Protein 9HRS (pdb70)

Foldseek 3Di:
DAAQPPVVLLVVLCPQPQFPDKPDWDWDQDPPRAIATEIETEGPDPVSCVVRVVVNQVSCVVRVHHHYYYHYDD/DDAADFDPVVLLVQLCVQPFFPDWPDKDWDADPPRAIEMETETEGPDPVSCVVCVVVNCVSCVVRRHNHYHYHYDD

Sequence (150 aa):
PKQIDIRNLIKELRNVEGVEEVHELHVWQLAGSRIIATAHIKCEDPTSYMEVAKTIKDVFHNHGIHATTIQPEFTVPKQIDIIRNLIKELRNVEGVEEVHHELHVWQLAGSRIIATAHIKCEDPTSYMEVAKTIKDVFHNHGIHATTIQPEF

Nearest PDB structures (foldseek):
  8zsb-assembly1_B  TM=9.027E-01  e=4.298E-12  Homo sapiens
  8xma-assembly1_A  TM=8.895E-01  e=4.918E-12  Homo sapiens
  8xm6-assembly1_B  TM=9.032E-01  e=1.182E-11  Homo sapiens
  8xm6-assembly1_A  TM=8.973E-01  e=1.547E-11  Homo sapiens
  6vd9-assembly2_B  TM=8.847E-01  e=4.625E-06  Cupriavidus metallidurans CH34

Organism: Homo sapiens (NCBI:txid9606)

GO terms:
  GO:0005737 cytoplasm (C, IDA)
  GO:0005886 plasma membrane (C, IDA)
  GO:0016323 basolateral plasma membrane (C, IDA)
  GO:0030659 cytoplasmic vesicle membrane (C, IDA)
  GO:0042742 defense response to bacterium (P, IDA)
  GO:0006882 intracellular zinc ion homeostasis (P, IDA)
  GO:0062111 zinc ion import into organelle (P, IDA)
  GO:0140826 zinc:proton antiporter activity (F, IDA)
  GO:0000139 Golgi membrane (C, EXP)
  GO:0005789 endoplasmic reticulum membrane (C, EXP)
  GO:0015368 calcium:monoatomic cation antiporter activity (F, IMP)
  GO:0006825 copper ion transport (P, IMP)
  GO:0006829 zinc ion transport (P, IMP)
  GO:0140826 zinc:proton antiporter activity (F, IMP)
  GO:0005515 protein binding (F, IPI)
  GO:0005385 zinc ion transmembrane transporter activity (F, TAS)
  GO:0005886 plasma membrane (C, TAS)
  GO:0071577 zinc ion transmembrane transport (P, TAS)
  GO:0031965 nuclear membrane (C, IDA)
  GO:0005783 endoplasmic reticulum (C, IDA)

Solvent-accessible surface area: 8988 Å² total; per-residue (Å²): 194,136,140,52,40,99,190,63,2,49,132,74,0,145,112,13,152,14,14,104,70,16,90,94,51,82,65,52,123,45,100,70,109,148,51,18,0,6,0,45,1,78,0,115,56,36,106,26,0,78,137,10,11,146,62,0,100,48,6,0,56,73,19,16,0,121,43,14,6,3,21,5,89,60,182,124,131,86,174,46,59,129,158,41,5,50,89,62,3,107,109,14,149,16,16,101,64,9,107,36,44,109,58,30,81,58,98,79,43,124,3,11,0,3,0,45,3,69,1,118,52,39,108,25,2,90,125,16,10,140,56,1,87,80,16,0,102,113,31,16,1,119,33,24,10,0,30,1,62,54

Radius of gyration: 15.66 Å; Cα contacts (8 Å, |Δi|>4): 265; chains: 2; bounding box: 33×36×38 Å

Secondary structure (DSSP, 8-state):
--PPP--HHHHHHHHHTSTTEEEEEEEEEEE-STT-EEEEEEEEES-HHHHHHHHHHHHHHHHHTT--EEEEEEE-/-----HHHHHHHHHTSTTEEEEEEEEEEEETTTEEEEEEEEEES-HHHHHHHHHHHHHHHHHTT--EEEEEEE-

InterPro domains:
  IPR002524 Cation efflux [TIGR01297] (9-274)
  IPR027469 Cation efflux transmembrane domain superfamily [G3DSA:1.20.1510.10] (9-343)
  IPR027469 Cation efflux transmembrane domain superfamily [SSF161111] (7-273)
  IPR027470 Cation efflux protein, cytoplasmic domain [PF16916] (348-420)
  IPR036837 Cation efflux protein, cytoplasmic domain superfamily [SSF160240] (351-421)
  IPR058533 Cation efflux protein, transmembrane domain [PF01545] (12-272)

B-factor: mean 54.82, std 16.75, range [29.53, 127.27]

Structure (mmCIF, N/CA/C/O backbone):
data_9HRS
#
_entry.id   9HRS
#
_cell.length_a   69.595
_cell.length_b   71.394
_cell.length_c   67.510
_cell.angle_alpha   90.00
_cell.angle_beta   90.00
_cell.angle_gamma   90.00
#
_symmetry.space_group_name_H-M   'C 2 2 21'
#
loop_
_entity.id
_entity.type
_entity.pdbx_description
1 polymer 'Proton-coupled zinc antiporter SLC30A1'
2 non-polymer 'SULFATE ION'
3 water water
#
loop_
_atom_site.group_PDB
_atom_site.id
_atom_site.type_symbol
_atom_site.label_atom_id
_atom_site.label_alt_id
_atom_site.label_comp_id
_atom_site.label_asym_id
_atom_site.label_entity_id
_atom_site.label_seq_id
_atom_site.pdbx_PDB_ins_code
_atom_site.Cartn_x
_atom_site.Cartn_y
_atom_site.Cartn_z
_atom_site.occupancy
_atom_site.B_iso_or_equiv
_atom_site.auth_seq_id
_atom_site.auth_comp_id
_atom_site.auth_asym_id
_atom_site.auth_atom_id
_atom_site.pdbx_PDB_model_num
ATOM 1 N N . PRO A 1 3 ? -6.712 -5.566 -11.154 1.00 99.81 348 PRO B N 1
ATOM 2 C CA . PRO A 1 3 ? -6.769 -4.109 -10.769 1.00 99.54 348 PRO B CA 1
ATOM 3 C C . PRO A 1 3 ? -8.138 -3.523 -11.120 1.00 93.34 348 PRO B C 1
ATOM 4 O O . PRO A 1 3 ? -8.458 -3.306 -12.288 1.00 89.08 348 PRO B O 1
ATOM 8 N N . LYS A 1 4 ? -8.959 -3.303 -10.087 1.00 85.23 349 LYS B N 1
ATOM 9 C CA . LYS A 1 4 ? -10.384 -3.084 -10.277 1.00 84.22 349 LYS B CA 1
ATOM 10 C C . LYS A 1 4 ? -10.876 -2.100 -9.218 1.00 74.24 349 LYS B C 1
ATOM 11 O O . LYS A 1 4 ? -10.437 -2.146 -8.071 1.00 67.18 349 LYS B O 1
ATOM 17 N N . GLN A 1 5 ? -11.779 -1.199 -9.608 1.00 69.07 350 GLN B N 1
ATOM 18 C CA . GLN A 1 5 ? -12.488 -0.421 -8.608 1.00 64.83 350 GLN B CA 1
ATOM 19 C C . GLN A 1 5 ? -13.313 -1.353 -7.722 1.00 57.56 350 GLN B C 1
ATOM 20 O O . GLN A 1 5 ? -13.621 -2.478 -8.110 1.00 53.01 350 GLN B O 1
ATOM 26 N N . ILE A 1 6 ? -13.627 -0.883 -6.508 1.00 49.81 351 ILE B N 1
ATOM 27 C CA . ILE A 1 6 ? -14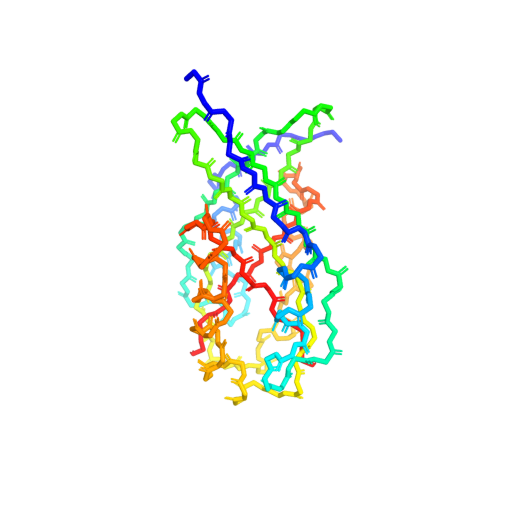.672 -1.481 -5.694 1.00 43.68 351 ILE B CA 1
ATOM 28 C C . ILE A 1 6 ? -15.914 -0.624 -5.877 1.00 45.61 351 ILE B C 1
ATOM 29 O O . ILE A 1 6 ? -15.914 0.559 -5.501 1.00 42.34 351 ILE B O 1
ATOM 34 N N . ASP A 1 7 ? -16.906 -1.213 -6.556 1.00 41.55 352 ASP B N 1
ATOM 35 C CA . ASP A 1 7 ? -18.185 -0.560 -6.757 1.00 46.05 352 ASP B CA 1
ATOM 36 C C . ASP A 1 7 ? -19.031 -0.945 -5.553 1.00 45.90 352 ASP B C 1
ATOM 37 O O . ASP A 1 7 ? -19.451 -2.089 -5.451 1.00 41.46 352 ASP B O 1
ATOM 42 N N . ILE A 1 8 ? -19.210 0.010 -4.636 1.00 48.42 353 ILE B N 1
ATOM 43 C CA . ILE A 1 8 ? -19.745 -0.261 -3.314 1.00 49.32 353 ILE B CA 1
ATOM 44 C C . ILE A 1 8 ? -21.189 -0.738 -3.442 1.00 53.66 353 ILE B C 1
ATOM 45 O O . ILE A 1 8 ? -21.569 -1.745 -2.849 1.00 52.25 353 ILE B O 1
ATOM 50 N N . ARG A 1 9 ? -21.972 0.012 -4.214 1.00 50.68 354 ARG B N 1
ATOM 51 C CA . ARG A 1 9 ? -23.386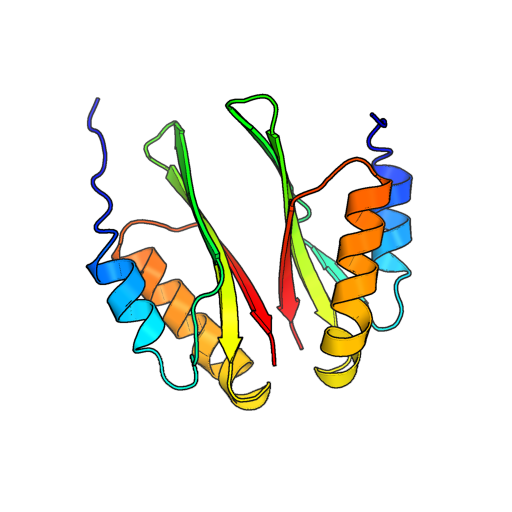 -0.271 -4.367 1.00 59.32 354 ARG B CA 1
ATOM 52 C C . ARG A 1 9 ? -23.598 -1.656 -4.984 1.00 55.34 354 ARG B C 1
ATOM 53 O O . ARG A 1 9 ? -24.477 -2.393 -4.524 1.00 53.42 354 ARG B O 1
ATOM 61 N N . ASN A 1 10 ? -22.812 -2.000 -6.019 1.00 48.95 355 ASN B N 1
ATOM 62 C CA . ASN A 1 10 ? -23.002 -3.309 -6.633 1.00 53.00 355 ASN B CA 1
ATOM 63 C C . ASN A 1 10 ? -22.531 -4.420 -5.701 1.00 45.41 355 ASN B C 1
ATOM 64 O O . ASN A 1 10 ? -23.086 -5.503 -5.703 1.00 49.29 355 ASN B O 1
ATOM 69 N N . LEU A 1 11 ? -21.483 -4.141 -4.929 1.00 46.11 356 LEU B N 1
ATOM 70 C CA . LEU A 1 11 ? -20.940 -5.131 -4.018 1.00 42.59 356 LEU B CA 1
ATOM 71 C C . LEU A 1 11 ? -22.007 -5.532 -3.002 1.00 40.94 356 LEU B C 1
ATOM 72 O O . LEU A 1 11 ? -22.301 -6.717 -2.874 1.00 41.55 356 LEU B O 1
ATOM 77 N N . ILE A 1 12 ? -22.562 -4.553 -2.281 1.00 42.92 357 ILE B N 1
ATOM 78 C CA . ILE A 1 12 ? -23.648 -4.786 -1.320 1.00 48.91 357 ILE B CA 1
ATOM 79 C C . ILE A 1 12 ? -24.829 -5.504 -1.993 1.00 48.04 357 ILE B C 1
ATOM 80 O O . ILE A 1 12 ? -25.331 -6.499 -1.460 1.00 44.50 357 ILE B O 1
ATOM 85 N N . LYS A 1 13 ? -25.242 -5.021 -3.176 1.00 47.58 358 LYS B N 1
ATOM 86 C CA . LYS A 1 13 ? -26.398 -5.589 -3.868 1.00 52.93 358 LYS B CA 1
ATOM 87 C C . LYS A 1 13 ? -26.145 -7.034 -4.325 1.00 53.73 358 LYS B C 1
ATOM 88 O O . LYS A 1 13 ? -27.058 -7.863 -4.294 1.00 50.71 358 LYS B O 1
ATOM 94 N N . GLU A 1 14 ? -24.917 -7.340 -4.769 1.00 43.16 359 GLU B N 1
ATOM 95 C CA . GLU A 1 14 ? -24.611 -8.683 -5.251 1.00 44.44 359 GLU B CA 1
ATOM 96 C C . GLU A 1 14 ? -24.581 -9.648 -4.065 1.00 42.70 359 GLU B C 1
ATOM 97 O O . GLU A 1 14 ? -25.023 -10.779 -4.192 1.00 50.79 359 GLU B O 1
ATOM 103 N N . LEU A 1 15 ? -24.083 -9.183 -2.914 1.00 41.61 360 LEU B N 1
ATOM 104 C CA . LEU A 1 15 ? -23.924 -10.014 -1.738 1.00 42.49 360 LEU B CA 1
ATOM 105 C C . LEU A 1 15 ? -25.308 -10.403 -1.231 1.00 45.50 360 LEU B C 1
ATOM 106 O O . LEU A 1 15 ? -25.548 -11.585 -0.962 1.00 43.79 360 LEU B O 1
ATOM 111 N N . ARG A 1 16 ? -26.186 -9.389 -1.148 1.00 48.79 361 ARG B N 1
ATOM 112 C CA . ARG A 1 16 ? -27.557 -9.553 -0.683 1.00 51.67 361 ARG B CA 1
ATOM 113 C C . ARG A 1 16 ? -28.330 -10.510 -1.585 1.00 52.93 361 ARG B C 1
ATOM 114 O O . ARG A 1 16 ? -29.310 -11.081 -1.130 1.00 50.94 361 ARG B O 1
ATOM 122 N N . ASN A 1 17 ? -27.901 -10.677 -2.847 1.00 53.83 362 ASN B N 1
ATOM 123 C CA . ASN A 1 17 ? -28.677 -11.464 -3.797 1.00 47.48 362 ASN B CA 1
ATOM 124 C C . ASN A 1 17 ? -28.087 -12.861 -3.963 1.00 47.42 362 ASN B C 1
ATOM 125 O O . ASN A 1 17 ? -28.567 -13.654 -4.771 1.00 48.54 362 ASN B O 1
ATOM 130 N N . VAL A 1 18 ? -27.055 -13.180 -3.189 1.00 41.56 363 VAL B N 1
ATOM 131 C CA . VAL A 1 18 ? -26.483 -14.515 -3.236 1.00 44.31 363 VAL B CA 1
ATOM 132 C C . VAL A 1 18 ? -27.469 -15.489 -2.597 1.00 46.46 363 VAL B C 1
ATOM 133 O O . VAL A 1 18 ? -28.031 -15.204 -1.542 1.00 46.20 363 VAL B O 1
ATOM 137 N N . GLU A 1 19 ? -27.659 -16.641 -3.243 1.00 51.42 364 GLU B N 1
ATOM 138 C CA . GLU A 1 19 ? -28.651 -17.614 -2.794 1.00 54.88 364 GLU B CA 1
ATOM 139 C C . GLU A 1 19 ? -28.428 -17.982 -1.326 1.00 50.37 364 GLU B C 1
ATOM 140 O O . GLU A 1 19 ? -27.337 -18.357 -0.922 1.00 48.29 364 GLU B O 1
ATOM 146 N N . GLY A 1 20 ? -29.485 -17.858 -0.528 1.00 53.99 365 GLY B N 1
ATOM 147 C CA . GLY A 1 20 ? -29.475 -18.297 0.855 1.00 53.15 365 GLY B CA 1
ATOM 148 C C . GLY A 1 20 ? -28.935 -17.217 1.788 1.00 52.05 365 GLY B C 1
ATOM 149 O O . GLY A 1 20 ? -28.925 -17.400 3.006 1.00 53.42 365 GLY B O 1
ATOM 150 N N . VAL A 1 21 ? -28.515 -16.080 1.216 1.00 48.59 366 VAL B N 1
ATOM 151 C CA . VAL A 1 21 ? -28.131 -14.963 2.056 1.00 49.27 366 VAL B CA 1
ATOM 152 C C . VAL A 1 21 ? -29.387 -14.161 2.386 1.00 50.91 366 VAL B C 1
ATOM 153 O O . VAL A 1 21 ? -30.027 -13.618 1.492 1.00 50.35 366 VAL B O 1
ATOM 157 N N . GLU A 1 22 ? -29.683 -14.058 3.687 1.00 48.92 367 GLU B N 1
ATOM 158 C CA . GLU A 1 22 ? -30.889 -13.384 4.135 1.00 53.62 367 GLU B CA 1
ATOM 159 C C . GLU A 1 22 ? -30.577 -11.946 4.525 1.00 53.20 367 GLU B C 1
ATOM 160 O O . GLU A 1 22 ? -31.399 -11.061 4.321 1.00 52.49 367 GLU B O 1
ATOM 166 N N . GLU A 1 23 ? -29.402 -11.721 5.117 1.00 47.34 368 GLU B N 1
ATOM 167 C CA . GLU A 1 23 ? -29.038 -10.408 5.637 1.00 51.50 368 GLU B CA 1
ATOM 168 C C . GLU A 1 23 ? -27.520 -10.258 5.583 1.00 47.49 368 GLU B C 1
ATOM 169 O O . GLU A 1 23 ? -26.787 -11.218 5.804 1.00 44.39 368 GLU B O 1
ATOM 175 N N . VAL A 1 24 ? -27.065 -9.046 5.260 1.00 45.95 369 VAL B N 1
ATOM 176 C CA . VAL A 1 24 ? -25.656 -8.708 5.288 1.00 45.80 369 VAL B CA 1
ATOM 177 C C . VAL A 1 24 ? -25.484 -7.567 6.288 1.00 47.37 369 VAL B C 1
ATOM 178 O O . VAL A 1 24 ? -26.038 -6.506 6.068 1.00 50.27 369 VAL B O 1
ATOM 182 N N . HIS A 1 25 ? -24.745 -7.785 7.385 1.00 43.12 370 HIS B N 1
ATOM 183 C CA . HIS A 1 25 ? -24.405 -6.705 8.305 1.00 45.73 370 HIS B CA 1
ATOM 184 C C . HIS A 1 25 ? -22.880 -6.597 8.431 1.00 41.72 370 HIS B C 1
ATOM 185 O O . HIS A 1 25 ? -22.155 -7.523 8.069 1.00 42.23 370 HIS B O 1
ATOM 192 N N . GLU A 1 26 ? -22.412 -5.467 8.974 1.00 41.64 371 GLU B N 1
ATOM 193 C CA . GLU A 1 26 ? -21.028 -5.242 9.374 1.00 41.00 371 GLU B CA 1
ATOM 194 C C . GLU A 1 26 ? -20.087 -5.485 8.202 1.00 39.61 371 GLU B C 1
ATOM 195 O O . GLU A 1 26 ? -19.090 -6.194 8.339 1.00 44.71 371 GLU B O 1
ATOM 201 N N . LEU A 1 27 ? -20.422 -4.886 7.060 1.00 36.65 372 LEU B N 1
ATOM 202 C CA . LEU A 1 27 ? -19.619 -5.041 5.869 1.00 38.78 372 LEU B CA 1
ATOM 203 C C . LEU A 1 27 ? -18.475 -4.042 5.960 1.00 36.23 372 LEU B C 1
ATOM 204 O O . LEU A 1 27 ? -18.688 -2.849 5.772 1.00 38.71 372 LEU B O 1
ATOM 209 N N . HIS A 1 28 ? -17.284 -4.547 6.292 1.00 36.33 373 HIS B N 1
ATOM 210 C CA . HIS A 1 28 ? -16.135 -3.695 6.574 1.00 35.82 373 HIS B CA 1
ATOM 211 C C . HIS A 1 28 ? -15.042 -3.972 5.561 1.00 36.06 373 HIS B C 1
ATOM 212 O O . HIS A 1 28 ? -14.760 -5.127 5.292 1.00 38.12 373 HIS B O 1
ATOM 219 N N . VAL A 1 29 ? -14.441 -2.901 5.028 1.00 36.62 374 VAL B N 1
ATOM 220 C CA . VAL A 1 29 ? -13.307 -2.999 4.129 1.00 34.89 374 VAL B CA 1
ATOM 221 C C . VAL A 1 29 ? -12.101 -2.357 4.823 1.00 37.97 374 VAL B C 1
ATOM 222 O O . VAL A 1 29 ? -12.196 -1.251 5.346 1.00 33.69 374 VAL B O 1
ATOM 226 N N . TRP A 1 30 ? -11.003 -3.110 4.944 1.00 32.82 375 TRP B N 1
ATOM 227 C CA . TRP A 1 30 ? -9.840 -2.603 5.647 1.00 36.19 375 TRP B CA 1
ATOM 228 C C . TRP A 1 30 ? -8.713 -2.449 4.646 1.00 36.78 375 TRP B C 1
ATOM 229 O O . TRP A 1 30 ? -8.380 -3.398 3.935 1.00 34.44 375 TRP B O 1
ATOM 240 N N . GLN A 1 31 ? -8.082 -1.278 4.716 1.00 40.79 376 GLN B N 1
ATOM 241 C CA . GLN A 1 31 ? -6.815 -1.015 4.051 1.00 45.43 376 GLN B CA 1
ATOM 242 C C . GLN A 1 31 ? -5.661 -1.320 5.014 1.00 49.93 376 GLN B C 1
ATOM 243 O O . GLN A 1 31 ? -5.582 -0.730 6.092 1.00 53.95 376 GLN B O 1
ATOM 249 N N . LEU A 1 32 ? -4.791 -2.265 4.634 1.00 45.31 377 LEU B N 1
ATOM 250 C CA . LEU A 1 32 ? -3.645 -2.612 5.450 1.00 54.36 377 LEU B CA 1
ATOM 251 C C . LEU A 1 32 ? -2.353 -2.247 4.703 1.00 53.69 377 LEU B C 1
ATOM 252 O O . LEU A 1 32 ? -2.383 -1.878 3.526 1.00 55.31 377 LEU B O 1
ATOM 257 N N . ALA A 1 33 ? -1.230 -2.363 5.415 1.00 57.03 378 ALA B N 1
ATOM 258 C CA . ALA A 1 33 ? 0.111 -2.089 4.915 1.00 59.27 378 ALA B CA 1
ATOM 259 C C . ALA A 1 33 ? 0.442 -3.009 3.742 1.00 59.36 378 ALA B C 1
ATOM 260 O O . ALA A 1 33 ? -0.122 -4.092 3.631 1.00 56.32 378 ALA B O 1
ATOM 262 N N . GLY A 1 34 ? 1.354 -2.562 2.864 1.00 61.99 379 GLY B N 1
ATOM 263 C CA . GLY A 1 34 ? 1.646 -3.282 1.631 1.00 63.92 379 GLY B CA 1
ATOM 264 C C . GLY A 1 34 ? 0.431 -3.300 0.698 1.00 61.38 379 GLY B C 1
ATOM 265 O O . GLY A 1 34 ? 0.129 -4.313 0.060 1.00 62.32 379 GLY B O 1
ATOM 266 N N . SER A 1 35 ? -0.260 -2.154 0.621 1.00 59.41 380 SER B N 1
ATOM 267 C CA . SER A 1 35 ? -1.403 -1.979 -0.266 1.00 61.03 380 SER B CA 1
ATOM 268 C C . SER A 1 35 ? -2.295 -3.220 -0.278 1.00 60.23 380 SER B C 1
ATOM 269 O O . SER A 1 35 ? -2.619 -3.716 -1.352 1.00 64.64 380 SER B O 1
ATOM 272 N N . ARG A 1 36 ? -2.679 -3.718 0.908 1.00 57.17 381 ARG B N 1
ATOM 273 C CA . ARG A 1 36 ? -3.588 -4.854 1.000 1.00 59.61 381 ARG B CA 1
ATOM 274 C C . ARG A 1 36 ? -4.994 -4.377 1.371 1.00 52.38 381 ARG B C 1
ATOM 275 O O . ARG A 1 36 ? -5.155 -3.567 2.284 1.00 48.87 381 ARG B O 1
ATOM 283 N N . ILE A 1 37 ? -6.008 -4.895 0.669 1.00 47.31 382 ILE B N 1
ATOM 284 C CA . ILE A 1 37 ? -7.392 -4.660 1.054 1.00 44.07 382 ILE B CA 1
ATOM 285 C C . ILE A 1 37 ? -8.014 -6.000 1.457 1.00 41.84 382 ILE B C 1
ATOM 286 O O . ILE A 1 37 ? -7.933 -6.953 0.698 1.00 44.43 382 ILE B O 1
ATOM 291 N N . ILE A 1 38 ? -8.679 -6.055 2.614 1.00 36.94 383 ILE B N 1
ATOM 292 C CA . ILE A 1 38 ? -9.428 -7.244 2.994 1.00 35.24 383 ILE B CA 1
ATOM 293 C C . ILE A 1 38 ? -10.809 -6.752 3.395 1.00 33.92 383 ILE B C 1
ATOM 294 O O . ILE A 1 38 ? -11.013 -5.552 3.576 1.00 33.90 383 ILE B O 1
ATOM 299 N N . ALA A 1 39 ? -11.751 -7.693 3.524 1.00 30.71 384 ALA B N 1
ATOM 300 C CA . ALA A 1 39 ? -13.098 -7.366 3.941 1.00 32.52 384 ALA B CA 1
ATOM 301 C C . ALA A 1 39 ? -13.568 -8.367 4.968 1.00 35.56 384 ALA B C 1
ATOM 302 O O . ALA A 1 39 ? -13.137 -9.515 4.943 1.00 37.08 384 ALA B O 1
ATOM 304 N N . THR A 1 40 ? -14.470 -7.910 5.838 1.00 36.99 385 THR B N 1
ATOM 305 C CA . THR A 1 40 ? -15.121 -8.816 6.765 1.00 35.46 385 THR B CA 1
ATOM 306 C C . THR A 1 40 ? -16.612 -8.568 6.602 1.00 36.92 385 THR B C 1
ATOM 307 O O . THR A 1 40 ? -17.018 -7.526 6.065 1.00 32.39 385 THR B O 1
ATOM 311 N N . ALA A 1 41 ? -17.409 -9.567 6.975 1.00 36.48 386 ALA B N 1
ATOM 312 C CA . ALA A 1 41 ? -18.849 -9.366 6.938 1.00 34.90 386 ALA B CA 1
ATOM 313 C C . ALA A 1 41 ? -19.545 -10.343 7.872 1.00 36.87 386 ALA B C 1
ATOM 314 O O . ALA A 1 41 ? -19.062 -11.442 8.109 1.00 41.94 386 ALA B O 1
ATOM 316 N N . HIS A 1 42 ? -20.676 -9.907 8.442 1.00 41.39 387 HIS B N 1
ATOM 317 C CA . HIS A 1 42 ? -21.596 -10.787 9.137 1.00 44.94 387 HIS B CA 1
ATOM 318 C C . HIS A 1 42 ? -22.777 -11.116 8.230 1.00 44.36 387 HIS B C 1
ATOM 319 O O . HIS A 1 42 ? -23.380 -10.215 7.647 1.00 52.12 387 HIS B O 1
ATOM 326 N N . ILE A 1 43 ? -23.077 -12.406 8.077 1.00 44.27 388 ILE B N 1
ATOM 327 C CA . ILE A 1 43 ? -24.079 -12.818 7.091 1.00 44.62 388 ILE B CA 1
ATOM 328 C C . ILE A 1 43 ? -25.104 -13.732 7.755 1.00 49.73 388 ILE B C 1
ATOM 329 O O . ILE A 1 43 ? -24.746 -14.670 8.452 1.00 51.44 388 ILE B O 1
ATOM 334 N N . LYS A 1 44 ? -26.390 -13.419 7.582 1.00 50.58 389 LYS B N 1
ATOM 335 C CA . LYS A 1 44 ? -27.407 -14.333 8.062 1.00 56.54 389 LYS B CA 1
ATOM 336 C C . LYS A 1 44 ? -27.759 -15.258 6.906 1.00 51.63 389 LYS B C 1
ATOM 337 O O . LYS A 1 44 ? -28.105 -14.772 5.825 1.00 45.75 389 LYS B O 1
ATO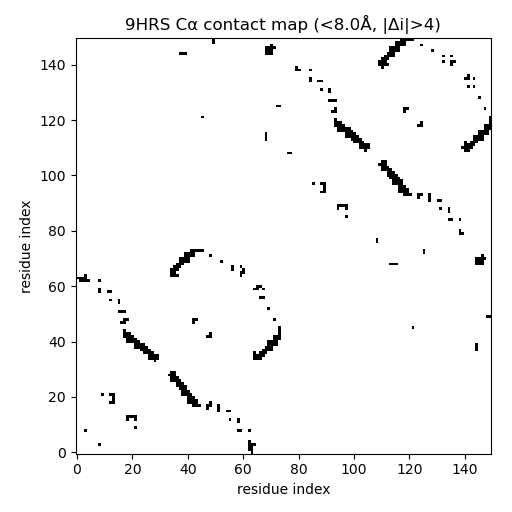M 343 N N . CYS A 1 45 ? -27.630 -16.569 7.152 1.00 50.44 390 CYS B N 1
ATOM 344 C CA A CYS A 1 45 ? -27.954 -17.577 6.165 0.50 53.82 390 CYS B CA 1
ATOM 345 C C . CYS A 1 45 ? -29.179 -18.363 6.603 1.00 68.41 390 CYS B C 1
ATOM 346 O O . CYS A 1 45 ? -29.522 -18.406 7.787 1.00 69.88 390 CYS B O 1
ATOM 349 N N . GLU A 1 46 ? -29.799 -19.011 5.613 1.00 70.45 391 GLU B N 1
ATOM 350 C CA . GLU A 1 46 ? -31.021 -19.761 5.818 1.00 83.41 391 GLU B CA 1
ATOM 351 C C . GLU A 1 46 ? -30.756 -20.952 6.735 1.00 83.81 391 GLU B C 1
ATOM 352 O O . GLU A 1 46 ? -31.536 -21.208 7.640 1.00 88.74 391 GLU B O 1
ATOM 358 N N . ASP A 1 47 ? -29.647 -21.664 6.495 1.00 83.76 392 ASP B N 1
ATOM 359 C CA . ASP A 1 47 ? -29.244 -22.852 7.240 1.00 84.19 392 ASP B CA 1
ATOM 360 C C . ASP A 1 47 ? -27.804 -23.217 6.859 1.00 81.78 392 ASP B C 1
ATOM 361 O O . ASP A 1 47 ? -27.295 -22.772 5.835 1.00 81.21 392 ASP B O 1
ATOM 366 N N . PRO A 1 48 ? -27.093 -24.061 7.642 1.00 80.45 393 PRO B N 1
ATOM 367 C CA . PRO A 1 48 ? -25.686 -24.344 7.382 1.00 74.56 393 PRO B CA 1
ATOM 368 C C . PRO A 1 48 ? -25.400 -25.099 6.087 1.00 72.00 393 PRO B C 1
ATOM 369 O O . PRO A 1 48 ? -24.262 -25.168 5.654 1.00 79.09 393 PRO B O 1
ATOM 373 N N . THR A 1 49 ? -26.425 -25.659 5.463 1.00 72.04 394 THR B N 1
ATOM 374 C CA . THR A 1 49 ? -26.243 -26.315 4.176 1.00 78.43 394 THR B CA 1
ATOM 375 C C . THR A 1 49 ? -26.110 -25.260 3.078 1.00 74.35 394 THR B C 1
ATOM 376 O O . THR A 1 49 ? -25.321 -25.418 2.155 1.00 72.37 394 THR B O 1
ATOM 380 N N . SER A 1 50 ? -26.910 -24.194 3.177 1.00 72.14 395 SER B N 1
ATOM 381 C CA . SER A 1 50 ? -26.800 -23.072 2.259 1.00 74.96 395 SER B CA 1
ATOM 382 C C . SER A 1 50 ? -25.382 -22.510 2.330 1.00 69.31 395 SER B C 1
ATOM 383 O O . SER A 1 50 ? -24.679 -22.444 1.324 1.00 69.34 395 SER B O 1
ATOM 386 N N . TYR A 1 51 ? -24.976 -22.142 3.548 1.00 63.29 396 TYR B N 1
ATOM 387 C CA . TYR A 1 51 ? -23.742 -21.403 3.789 1.00 58.65 396 TYR B CA 1
ATOM 388 C C . TYR A 1 51 ? -22.541 -22.119 3.169 1.00 52.12 396 TYR B C 1
ATOM 389 O O . TYR A 1 51 ? -21.750 -21.522 2.457 1.00 44.46 396 TYR B O 1
ATOM 398 N N . MET A 1 52 ? -22.418 -23.417 3.416 1.00 53.94 397 MET B N 1
ATOM 399 C CA . MET A 1 52 ? -21.255 -24.113 2.897 1.00 62.32 397 MET B CA 1
ATOM 400 C C . MET A 1 52 ? -21.302 -24.090 1.372 1.00 62.45 397 MET B C 1
ATOM 401 O O . MET A 1 52 ? -20.261 -24.109 0.732 1.00 60.68 397 MET B O 1
ATOM 406 N N . GLU A 1 53 ? -22.513 -24.033 0.798 1.00 67.53 398 GLU B N 1
ATOM 407 C CA . GLU A 1 53 ? -22.688 -23.964 -0.648 1.00 63.41 398 GLU B CA 1
ATOM 408 C C . GLU A 1 53 ? -22.235 -22.598 -1.172 1.00 57.03 398 GLU B C 1
ATOM 409 O O . GLU A 1 53 ? -21.574 -22.536 -2.198 1.00 63.33 398 GLU B O 1
ATOM 415 N N . VAL A 1 54 ? -22.557 -21.525 -0.430 1.00 51.60 399 VAL B N 1
ATOM 416 C CA . VAL A 1 54 ? -22.537 -20.130 -0.853 1.00 50.53 399 VAL B CA 1
ATOM 417 C C . VAL A 1 54 ? -21.215 -19.429 -0.510 1.00 54.35 399 VAL B C 1
ATOM 418 O O . VAL A 1 54 ? -20.987 -18.295 -0.925 1.00 46.87 399 VAL B O 1
ATOM 422 N N . ALA A 1 55 ? -20.380 -20.048 0.321 1.00 51.24 400 ALA B N 1
ATOM 423 C CA . ALA A 1 55 ? -19.240 -19.307 0.851 1.00 47.60 400 ALA B CA 1
ATOM 424 C C . ALA A 1 55 ? -18.252 -19.045 -0.276 1.00 43.09 400 ALA B C 1
ATOM 425 O O . ALA A 1 55 ? -17.651 -17.988 -0.296 1.00 41.48 400 ALA B O 1
ATOM 427 N N . LYS A 1 56 ? -18.134 -20.004 -1.206 1.00 47.11 401 LYS B N 1
ATOM 428 C CA . LYS A 1 56 ? -17.349 -19.861 -2.424 1.00 47.74 401 LYS B CA 1
ATOM 429 C C . LYS A 1 56 ? -17.874 -18.677 -3.255 1.00 43.73 401 LYS B C 1
ATOM 430 O O . LYS A 1 56 ? -17.093 -17.862 -3.751 1.00 35.98 401 LYS B O 1
ATOM 436 N N . THR A 1 57 ? -19.204 -18.568 -3.378 1.00 41.51 402 THR B N 1
ATOM 437 C CA . THR A 1 57 ? -19.812 -17.550 -4.227 1.00 41.40 402 THR B CA 1
ATOM 438 C C . THR A 1 57 ? -19.490 -16.179 -3.637 1.00 43.46 402 THR B C 1
ATOM 439 O O . THR A 1 57 ? -19.072 -15.285 -4.381 1.00 40.35 402 THR B O 1
ATOM 443 N N . ILE A 1 58 ? -19.699 -16.031 -2.310 1.00 42.85 403 ILE B N 1
ATOM 444 C CA . ILE A 1 58 ? -19.396 -14.781 -1.618 1.00 40.53 403 ILE B CA 1
ATOM 445 C C . ILE A 1 58 ? -17.918 -14.419 -1.803 1.00 39.21 403 ILE B C 1
ATOM 446 O O . ILE A 1 58 ? -17.600 -13.270 -2.104 1.00 40.87 403 ILE B O 1
ATOM 451 N N . LYS A 1 59 ? -17.015 -15.390 -1.618 1.00 35.83 404 LYS B N 1
ATOM 452 C CA . LYS A 1 59 ? -15.597 -15.122 -1.808 1.00 42.16 404 LYS B CA 1
ATOM 453 C C . LYS A 1 59 ? -15.360 -14.603 -3.235 1.00 41.68 404 LYS B C 1
ATOM 454 O O . LYS A 1 59 ? -14.614 -13.648 -3.462 1.00 44.09 404 LYS B O 1
ATOM 460 N N . ASP A 1 60 ? -16.024 -15.221 -4.206 1.00 39.03 405 ASP B N 1
ATOM 461 C CA . ASP A 1 60 ? -15.783 -14.861 -5.587 1.00 41.94 405 ASP B CA 1
ATOM 462 C C . ASP A 1 60 ? -16.395 -13.501 -5.905 1.00 43.71 405 ASP B C 1
ATOM 463 O O . ASP A 1 60 ? -15.854 -12.773 -6.724 1.00 43.81 405 ASP B O 1
ATOM 468 N N . VAL A 1 61 ? -17.532 -13.172 -5.295 1.00 40.15 406 VAL B N 1
ATOM 469 C CA . VAL A 1 61 ? -18.114 -11.848 -5.478 1.00 42.93 406 VAL B CA 1
ATOM 470 C C . VAL A 1 61 ? -17.146 -10.771 -4.972 1.00 40.18 406 VAL B C 1
ATOM 471 O O . VAL A 1 61 ? -16.968 -9.741 -5.607 1.00 36.75 406 VAL B O 1
ATOM 475 N N . PHE A 1 62 ? -16.558 -10.987 -3.794 1.00 38.57 407 PHE B N 1
ATOM 476 C CA . PHE A 1 62 ? -15.577 -10.075 -3.239 1.00 40.09 407 PHE B CA 1
ATOM 477 C C . PHE A 1 62 ? -14.415 -9.908 -4.219 1.00 45.11 407 PHE B C 1
ATOM 478 O O . PHE A 1 62 ? -14.055 -8.761 -4.524 1.00 46.24 407 PHE B O 1
ATOM 486 N N . HIS A 1 63 ? -13.844 -11.037 -4.692 1.00 41.94 408 HIS B N 1
ATOM 487 C CA . HIS A 1 63 ? -12.764 -11.022 -5.676 1.00 49.59 408 HIS B CA 1
ATOM 488 C C . HIS A 1 63 ? -13.133 -10.165 -6.879 1.00 46.90 408 HIS B C 1
ATOM 489 O O . HIS A 1 63 ? -12.274 -9.471 -7.413 1.00 53.02 408 HIS B O 1
ATOM 496 N N . ASN A 1 64 ? -14.397 -10.240 -7.308 1.00 41.38 409 ASN B N 1
ATOM 497 C CA . ASN A 1 64 ? -14.849 -9.521 -8.486 1.00 48.35 409 ASN B CA 1
ATOM 498 C C . ASN A 1 64 ? -14.892 -8.013 -8.243 1.00 50.54 409 ASN B C 1
ATOM 499 O O . ASN A 1 64 ? -14.976 -7.248 -9.201 1.00 54.06 409 ASN B O 1
ATOM 504 N N . HIS A 1 65 ? -14.907 -7.591 -6.970 1.00 42.42 410 HIS B N 1
ATOM 505 C CA . HIS A 1 65 ? -14.997 -6.168 -6.657 1.00 42.20 410 HIS B CA 1
ATOM 506 C C . HIS A 1 65 ? -13.680 -5.697 -6.061 1.00 46.70 410 HIS B C 1
ATOM 507 O O . HIS A 1 65 ? -13.648 -4.725 -5.298 1.00 50.13 410 HIS B O 1
ATOM 514 N N . GLY A 1 66 ? -12.610 -6.423 -6.397 1.00 43.71 411 GLY B N 1
ATOM 515 C CA . GLY A 1 66 ? -11.248 -5.999 -6.138 1.00 45.92 411 GLY B CA 1
ATOM 516 C C . GLY A 1 66 ? -10.811 -6.286 -4.709 1.00 45.93 411 GLY B C 1
ATOM 517 O O . GLY A 1 66 ? -9.832 -5.705 -4.235 1.00 56.30 411 GLY B O 1
ATOM 518 N N . ILE A 1 67 ? -11.511 -7.199 -4.024 1.00 44.91 412 ILE B N 1
ATOM 519 C CA . ILE A 1 67 ? -11.185 -7.511 -2.643 1.00 40.62 412 ILE B CA 1
ATOM 520 C C . ILE A 1 67 ? -10.795 -8.984 -2.569 1.00 49.75 412 ILE B C 1
ATOM 521 O O . ILE A 1 67 ? -11.634 -9.851 -2.846 1.00 50.91 412 ILE B O 1
ATOM 526 N N . HIS A 1 68 ? -9.569 -9.279 -2.130 1.00 45.87 413 HIS B N 1
ATOM 527 C CA . HIS A 1 68 ? -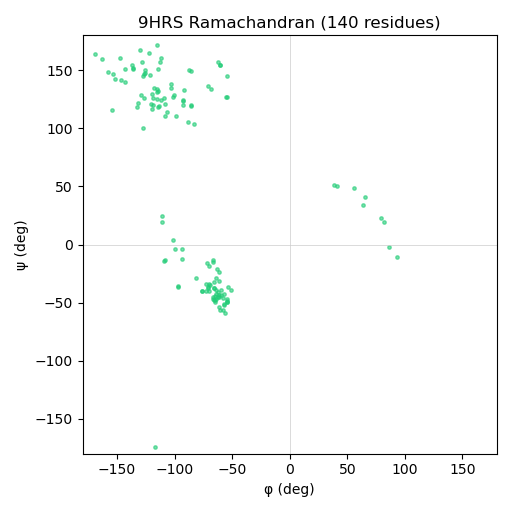9.014 -10.601 -2.419 1.00 56.56 413 HIS B CA 1
ATOM 528 C C . HIS A 1 68 ? -8.917 -11.511 -1.191 1.00 53.95 413 HIS B C 1
ATOM 529 O O . HIS A 1 68 ? -8.734 -12.711 -1.336 1.00 58.40 413 HIS B O 1
ATOM 536 N N . ALA A 1 69 ? -9.047 -10.950 0.007 1.00 48.86 414 ALA B N 1
ATOM 537 C CA . ALA A 1 69 ? -9.033 -11.738 1.230 1.00 49.41 414 ALA B CA 1
ATOM 538 C C . ALA A 1 69 ? -10.292 -11.383 2.024 1.00 42.83 414 ALA B C 1
ATOM 539 O O . ALA A 1 69 ? -10.545 -10.211 2.282 1.00 48.42 414 ALA B O 1
ATOM 541 N N . THR A 1 70 ? -11.086 -12.385 2.403 1.00 36.47 415 THR B N 1
ATOM 542 C CA . THR A 1 70 ? -12.344 -12.138 3.100 1.00 33.80 415 THR B CA 1
ATOM 543 C C . THR A 1 70 ? -12.526 -13.104 4.260 1.00 36.40 415 THR B C 1
ATOM 544 O O . THR A 1 70 ? -12.052 -14.240 4.234 1.00 35.99 415 THR B O 1
ATOM 548 N N . THR A 1 71 ? -13.251 -12.633 5.269 1.00 37.19 416 THR B N 1
ATOM 549 C CA . THR A 1 71 ? -13.663 -13.466 6.389 1.00 34.87 416 THR B CA 1
ATOM 550 C C . THR A 1 71 ? -15.148 -13.193 6.603 1.00 36.37 416 THR B C 1
ATOM 551 O O . THR A 1 71 ? -15.523 -12.061 6.840 1.00 35.56 416 THR B O 1
ATOM 555 N N . ILE A 1 72 ? -15.977 -14.225 6.462 1.00 33.92 417 ILE B N 1
ATOM 556 C CA . ILE A 1 72 ? -17.424 -14.107 6.519 1.00 36.11 417 ILE B CA 1
ATOM 557 C C . ILE A 1 72 ? -17.897 -14.800 7.785 1.00 37.79 417 ILE B C 1
ATOM 558 O O . ILE A 1 72 ? -17.593 -15.979 7.989 1.00 40.05 417 ILE B O 1
ATOM 563 N N . GLN A 1 73 ? -18.629 -14.071 8.630 1.00 34.68 418 GLN B N 1
ATOM 564 C CA . GLN A 1 73 ? -19.070 -14.700 9.871 1.00 42.26 418 GLN B CA 1
ATOM 565 C C . GLN A 1 73 ? -20.571 -14.964 9.795 1.00 42.32 418 GLN B C 1
ATOM 566 O O . GLN A 1 73 ? -21.358 -14.017 9.765 1.00 41.22 418 GLN B O 1
ATOM 572 N N . PRO A 1 74 ? -21.004 -16.246 9.710 1.00 46.74 419 PRO B N 1
ATOM 573 C CA . PRO A 1 74 ? -22.401 -16.551 9.460 1.00 48.30 419 PRO B CA 1
ATOM 574 C C . PRO A 1 74 ? -23.235 -16.617 10.730 1.00 57.71 419 PRO B C 1
ATOM 575 O O . PRO A 1 74 ? -22.737 -16.999 11.783 1.00 55.44 419 PRO B O 1
ATOM 579 N N . GLU A 1 75 ? -24.517 -16.269 10.584 1.00 56.99 420 GLU B N 1
ATOM 580 C CA . GLU A 1 75 ? -25.528 -16.499 11.596 1.00 63.16 420 GLU B CA 1
ATOM 581 C C . GLU A 1 75 ? -26.592 -17.415 10.997 1.00 61.29 420 GLU B C 1
ATOM 582 O O . GLU A 1 75 ? -27.110 -17.166 9.906 1.00 56.93 420 GLU B O 1
ATOM 588 N N . PHE A 1 76 ? -26.865 -18.516 11.687 1.00 63.67 421 PHE B N 1
ATOM 589 C CA . PHE A 1 76 ? -27.714 -19.547 11.112 1.00 70.89 421 PHE B CA 1
ATOM 590 C C . PHE A 1 76 ? -29.183 -19.294 11.464 1.00 79.43 421 PHE B C 1
ATOM 591 O O . PHE A 1 76 ? -29.949 -18.943 10.516 1.00 78.87 421 PHE B O 1
ATOM 600 N N . THR B 1 1 ? 0.917 5.498 24.603 1.00 104.76 346 THR A N 1
ATOM 601 C CA . THR B 1 1 ? 2.373 5.463 24.871 1.00 110.60 346 THR A CA 1
ATOM 602 C C . THR B 1 1 ? 2.781 4.055 25.315 1.00 106.25 346 THR A C 1
ATOM 603 O O . THR B 1 1 ? 3.965 3.800 25.562 1.00 107.23 346 THR A O 1
ATOM 607 N N . VAL B 1 2 ? 1.796 3.147 25.407 1.00 98.31 347 VAL A N 1
ATOM 608 C CA . VAL B 1 2 ? 2.016 1.820 25.966 1.00 89.55 347 VAL A CA 1
ATOM 609 C C . VAL B 1 2 ? 1.532 0.743 25.002 1.00 73.90 347 VAL A C 1
ATOM 610 O O . VAL B 1 2 ? 0.339 0.427 24.951 1.00 69.11 347 VAL A O 1
ATOM 614 N N . PRO B 1 3 ? 2.468 0.119 24.244 1.00 69.96 348 PRO A N 1
ATOM 615 C CA . PRO B 1 3 ? 2.160 -1.042 23.417 1.00 66.87 348 PRO A CA 1
ATOM 616 C C . PRO B 1 3 ? 1.505 -2.155 24.214 1.00 61.73 348 PRO A C 1
ATOM 617 O O . PRO B 1 3 ? 1.830 -2.350 25.380 1.00 63.00 348 PRO A O 1
ATOM 621 N N . LYS B 1 4 ? 0.591 -2.874 23.568 1.00 59.01 349 LYS A N 1
ATOM 622 C CA . LYS B 1 4 ? -0.075 -3.992 24.200 1.00 55.67 349 LYS A CA 1
ATOM 623 C C . LYS B 1 4 ? 0.536 -5.286 23.668 1.00 53.40 349 LYS A C 1
ATOM 624 O O . LYS B 1 4 ? 0.771 -5.432 22.476 1.00 53.89 349 LYS A O 1
ATOM 630 N N . GLN B 1 5 ? 0.758 -6.246 24.566 1.00 54.46 350 GLN A N 1
ATOM 631 C CA . GLN B 1 5 ? 1.403 -7.501 24.211 1.00 54.13 350 GLN A CA 1
ATOM 632 C C . GLN B 1 5 ? 0.331 -8.519 23.838 1.00 47.76 350 GLN A C 1
ATOM 633 O O . GLN B 1 5 ? -0.665 -8.637 24.536 1.00 55.04 350 GLN A O 1
ATOM 639 N N . ILE B 1 6 ? 0.533 -9.211 22.719 1.00 43.53 351 ILE A N 1
ATOM 640 C CA . ILE B 1 6 ? -0.340 -10.281 22.281 1.00 47.37 351 ILE A CA 1
ATOM 641 C C . ILE B 1 6 ? 0.419 -11.580 22.487 1.00 44.36 351 ILE A C 1
ATOM 642 O O . ILE B 1 6 ? 1.460 -11.769 21.874 1.00 41.85 351 ILE A O 1
ATOM 647 N N . ASP B 1 7 ? -0.155 -12.476 23.291 1.00 45.27 352 ASP A N 1
ATOM 648 C CA . ASP B 1 7 ? 0.327 -13.837 23.447 1.00 42.65 352 ASP A CA 1
ATOM 649 C C . ASP B 1 7 ? -0.219 -14.725 22.326 1.00 43.26 352 ASP A C 1
ATOM 650 O O . ASP B 1 7 ? -1.326 -15.275 22.446 1.00 41.47 352 ASP A O 1
ATOM 655 N N A ILE B 1 8 ? 0.586 -14.874 21.260 0.50 40.51 353 ILE A N 1
ATOM 656 N N B ILE B 1 8 ? 0.575 -14.891 21.254 0.50 41.66 353 ILE A N 1
ATOM 657 C CA A ILE B 1 8 ? 0.189 -15.599 20.065 0.50 41.23 353 ILE A CA 1
ATOM 658 C CA B ILE B 1 8 ? 0.130 -15.594 20.059 0.50 43.62 353 ILE A CA 1
ATOM 659 C C A ILE B 1 8 ? -0.027 -17.053 20.442 0.50 45.08 353 ILE A C 1
ATOM 660 C C B ILE B 1 8 ? 0.043 -17.089 20.321 0.50 45.50 353 ILE A C 1
ATOM 661 O O A ILE B 1 8 ? -1.044 -17.647 20.093 0.50 48.92 353 ILE A O 1
ATOM 662 O O B ILE B 1 8 ? -0.825 -17.751 19.751 0.50 46.29 353 ILE A O 1
ATOM 671 N N . ARG B 1 9 ? 0.979 -17.603 21.130 1.00 43.31 354 ARG A N 1
ATOM 672 C CA . ARG B 1 9 ? 1.066 -19.020 21.394 1.00 48.06 354 ARG A CA 1
ATOM 673 C C . ARG B 1 9 ? -0.137 -19.471 22.206 1.00 49.28 354 ARG A C 1
ATOM 674 O O . ARG B 1 9 ? -0.695 -20.518 21.907 1.00 44.85 354 ARG A O 1
ATOM 682 N N . ASN B 1 10 ? -0.512 -18.707 23.241 1.00 44.77 355 ASN A N 1
ATOM 683 C CA . ASN B 1 10 ? -1.579 -19.204 24.094 1.00 41.22 355 ASN A CA 1
ATOM 684 C C . ASN B 1 10 ? -2.915 -18.912 23.443 1.00 42.43 355 ASN A C 1
ATOM 685 O O . ASN B 1 10 ? -3.839 -19.707 23.579 1.00 43.74 355 ASN A O 1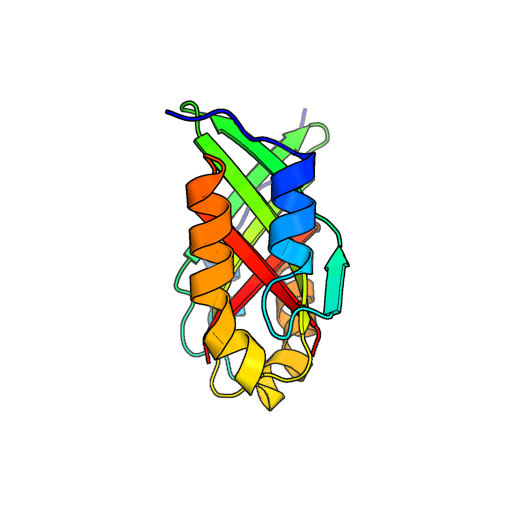
ATOM 690 N N . LEU B 1 11 ? -2.964 -17.841 22.654 1.00 43.11 356 LEU A N 1
ATOM 691 C CA . LEU B 1 11 ? -4.180 -17.554 21.921 1.00 44.60 356 LEU A CA 1
ATOM 692 C C . LEU B 1 11 ? -4.494 -18.701 20.956 1.00 46.87 356 LEU A C 1
ATOM 693 O O . LEU B 1 11 ? -5.620 -19.235 20.988 1.00 41.60 356 LEU A O 1
ATOM 698 N N . ILE B 1 12 ? -3.514 -19.046 20.106 1.00 40.74 357 ILE A N 1
ATOM 699 C CA . ILE B 1 12 ? -3.723 -20.130 19.156 1.00 44.74 357 ILE A CA 1
ATOM 700 C C . ILE B 1 12 ? -3.979 -21.467 19.860 1.00 46.64 357 ILE A C 1
ATOM 701 O O . ILE B 1 12 ? -4.904 -22.177 19.493 1.00 46.16 357 ILE A O 1
ATOM 706 N N . LYS B 1 13 ? -3.253 -21.764 20.945 1.00 45.24 358 LYS A N 1
ATOM 707 C CA . LYS B 1 13 ? -3.455 -22.993 21.704 1.00 47.55 358 LYS A CA 1
ATOM 708 C C . LYS B 1 13 ? -4.846 -23.035 22.347 1.00 46.01 358 LYS A C 1
ATOM 709 O O . LYS B 1 13 ? -5.462 -24.094 22.410 1.00 45.08 358 LYS A O 1
ATOM 715 N N . GLU B 1 14 ? -5.342 -21.903 22.859 1.00 38.67 359 GLU A N 1
ATOM 716 C CA . GLU B 1 14 ? -6.639 -21.921 23.529 1.00 46.93 359 GLU A CA 1
ATOM 717 C C . GLU B 1 14 ? -7.761 -22.123 22.508 1.00 40.60 359 GLU A C 1
ATOM 718 O O . GLU B 1 14 ? -8.730 -22.822 22.792 1.00 44.08 359 GLU A O 1
ATOM 724 N N . LEU B 1 15 ? -7.598 -21.513 21.333 1.00 39.31 360 LEU A N 1
ATOM 725 C CA . LEU B 1 15 ? -8.566 -21.606 20.253 1.00 41.43 360 LEU A CA 1
ATOM 726 C C . LEU B 1 15 ? -8.664 -23.053 19.782 1.00 44.96 360 LEU A C 1
ATOM 727 O O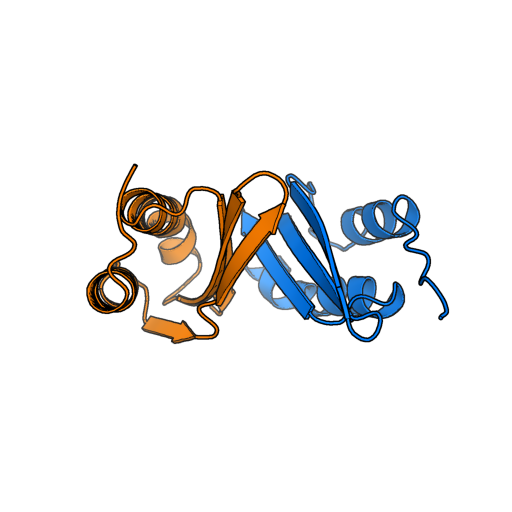 . LEU B 1 15 ? -9.769 -23.567 19.627 1.00 41.11 360 LEU A O 1
ATOM 732 N N . ARG B 1 16 ? -7.501 -23.694 19.577 1.00 42.88 361 ARG A N 1
ATOM 733 C CA . ARG B 1 16 ? -7.410 -25.071 19.104 1.00 47.58 361 ARG A CA 1
ATOM 734 C C . ARG B 1 16 ? -8.033 -26.017 20.130 1.00 50.49 361 ARG A C 1
ATOM 735 O O . ARG B 1 16 ? -8.400 -27.119 19.783 1.00 55.45 361 ARG A O 1
ATOM 743 N N . ASN B 1 17 ? -8.146 -25.593 21.402 1.00 55.38 362 ASN A N 1
ATOM 744 C CA . ASN B 1 17 ? -8.626 -26.442 22.481 1.00 55.65 362 ASN A CA 1
ATOM 745 C C . ASN B 1 17 ? -10.124 -26.270 22.696 1.00 50.38 362 ASN A C 1
ATOM 746 O O . ASN B 1 17 ? -10.706 -26.990 23.488 1.00 50.40 362 ASN A O 1
ATOM 751 N N . VAL B 1 18 ? -10.751 -25.355 21.960 1.00 47.79 363 VAL A N 1
ATOM 752 C CA . VAL B 1 18 ? -12.192 -25.207 22.042 1.00 44.00 363 VAL A CA 1
ATOM 753 C C . VAL B 1 18 ? -12.873 -26.432 21.435 1.00 51.60 363 VAL A C 1
ATOM 754 O O . VAL B 1 18 ? -12.524 -26.875 20.345 1.00 49.47 363 VAL A O 1
ATOM 758 N N . GLU B 1 19 ? -13.873 -26.955 22.152 1.00 54.13 364 GLU A N 1
ATOM 759 C CA . GLU B 1 19 ? -14.580 -28.158 21.754 1.00 59.19 364 GLU A CA 1
ATOM 760 C C . GLU B 1 19 ? -15.137 -27.972 20.340 1.00 54.42 364 GLU A C 1
ATOM 761 O O . GLU B 1 19 ? -15.823 -26.999 20.023 1.00 53.13 364 GLU A O 1
ATOM 767 N N . GLY B 1 20 ? -14.819 -28.926 19.476 1.00 51.28 365 GLY A N 1
ATOM 768 C CA . GLY B 1 20 ? -15.407 -28.935 18.153 1.00 51.59 365 GLY A CA 1
ATOM 769 C C . GLY B 1 20 ? -14.519 -28.214 17.150 1.00 49.01 365 GLY A C 1
ATOM 770 O O . GLY B 1 20 ? -14.789 -28.278 15.958 1.00 54.55 365 GLY A O 1
ATOM 771 N N . VAL B 1 21 ? -13.491 -27.506 17.626 1.00 47.85 366 VAL A N 1
ATOM 772 C CA . VAL B 1 21 ? -12.572 -26.851 16.710 1.00 46.18 366 VAL A CA 1
ATOM 773 C C . VAL B 1 21 ? -11.505 -27.857 16.300 1.00 48.45 366 VAL A C 1
ATOM 774 O O . VAL B 1 21 ? -10.739 -28.329 17.144 1.00 51.47 366 VAL A O 1
ATOM 778 N N . GLU B 1 22 ? -11.444 -28.140 14.995 1.00 48.03 367 GLU A N 1
ATOM 779 C CA . GLU B 1 22 ? -10.572 -29.188 14.480 1.00 48.51 367 GLU A CA 1
ATOM 780 C C . GLU B 1 22 ? -9.266 -28.588 13.975 1.00 49.62 367 GLU A C 1
ATOM 781 O O . GLU B 1 22 ? -8.225 -29.209 14.130 1.00 47.95 367 GLU A O 1
ATOM 787 N N . GLU B 1 23 ? -9.326 -27.381 13.383 1.00 44.70 368 GLU A N 1
ATOM 788 C CA . GLU B 1 23 ? -8.136 -26.713 12.878 1.00 47.69 368 GLU A CA 1
ATOM 789 C C . GLU B 1 23 ? -8.371 -25.210 12.881 1.00 47.84 368 GLU A C 1
ATOM 790 O O . GLU B 1 23 ? -9.505 -24.766 12.683 1.00 43.43 368 GLU A O 1
ATOM 796 N N . VAL B 1 24 ? -7.308 -24.431 13.133 1.00 46.62 369 VAL A N 1
ATOM 797 C CA . VAL B 1 24 ? -7.312 -23.009 12.778 1.00 46.66 369 VAL A CA 1
ATOM 798 C C . VAL B 1 24 ? -6.506 -22.829 11.482 1.00 46.33 369 VAL A C 1
ATOM 799 O O . VAL B 1 24 ? -5.288 -22.910 11.505 1.00 45.82 369 VAL A O 1
ATOM 803 N N A HIS B 1 25 ? -7.206 -22.603 10.359 0.50 42.94 370 HIS A N 1
ATOM 804 N N B HIS B 1 25 ? -7.191 -22.631 10.348 0.50 42.70 370 HIS A N 1
ATOM 805 C CA A HIS B 1 25 ? -6.584 -22.515 9.041 0.50 43.86 370 HIS A CA 1
ATOM 806 C CA B HIS B 1 25 ? -6.497 -22.518 9.070 0.50 43.55 370 HIS A CA 1
ATOM 807 C C A HIS B 1 25 ? -5.960 -21.132 8.820 0.50 41.70 370 HIS A C 1
ATOM 808 C C B HIS B 1 25 ? -5.911 -21.122 8.852 0.50 41.60 370 HIS A C 1
ATOM 809 O O A HIS B 1 25 ? -4.956 -21.002 8.118 0.50 44.78 370 HIS A O 1
ATOM 810 O O B HIS B 1 25 ? -4.911 -20.973 8.152 0.50 44.53 370 HIS A O 1
ATOM 823 N N . GLU B 1 26 ? -6.540 -20.101 9.441 1.00 38.82 371 GLU A N 1
ATOM 824 C CA . GLU B 1 26 ? -6.112 -18.727 9.243 1.00 38.88 371 GLU A CA 1
ATOM 825 C C . GLU B 1 26 ? -6.389 -17.976 10.535 1.00 39.76 371 GLU A C 1
ATOM 826 O O . GLU B 1 26 ? -7.430 -18.182 11.174 1.00 37.15 371 GLU A O 1
ATOM 832 N N . LEU B 1 27 ? -5.415 -17.129 10.904 1.00 36.09 372 LEU A N 1
ATOM 833 C CA . LEU B 1 27 ? -5.593 -16.192 12.004 1.00 35.49 372 LEU A CA 1
ATOM 834 C C . LEU B 1 27 ? -4.656 -15.013 11.770 1.00 38.75 372 LEU A C 1
ATOM 835 O O . LEU B 1 27 ? -3.432 -15.158 11.828 1.00 34.80 372 LEU A O 1
ATOM 840 N N . HIS B 1 28 ? -5.275 -13.849 11.563 1.00 37.50 373 HIS A N 1
ATOM 841 C CA . HIS B 1 28 ? -4.545 -12.605 11.453 1.00 39.17 373 HIS A CA 1
ATOM 842 C C . HIS B 1 28 ? -5.039 -11.649 12.533 1.00 40.59 373 HIS A C 1
ATOM 843 O O . HIS B 1 28 ? -6.235 -11.595 12.844 1.00 33.61 373 HIS A O 1
ATOM 850 N N . VAL B 1 29 ? -4.102 -10.838 13.024 1.00 35.39 374 VAL A N 1
ATOM 851 C CA . VAL B 1 29 ? -4.381 -9.743 13.915 1.00 35.72 374 VAL A CA 1
ATOM 852 C C . VAL B 1 29 ? -3.790 -8.455 13.344 1.00 36.65 374 VAL A C 1
ATOM 853 O O . VAL B 1 29 ? -2.750 -8.446 12.692 1.00 40.51 374 VAL A O 1
ATOM 857 N N . TRP B 1 30 ? -4.459 -7.332 13.611 1.00 37.60 375 TRP A N 1
ATOM 858 C CA . TRP B 1 30 ? -3.854 -6.036 13.312 1.00 39.65 375 TRP A CA 1
ATOM 859 C C . TRP B 1 30 ? -4.307 -5.003 14.333 1.00 41.18 375 TRP A C 1
ATOM 860 O O . TRP B 1 30 ? -5.299 -5.199 15.016 1.00 41.38 375 TRP A O 1
ATOM 871 N N . GLN B 1 31 ? -3.573 -3.903 14.461 1.00 48.49 376 GLN A N 1
ATOM 872 C CA . GLN B 1 31 ? -3.776 -3.038 15.610 1.00 50.43 376 GLN A CA 1
ATOM 873 C C . GLN B 1 31 ? -4.029 -1.611 15.133 1.00 57.57 376 GLN A C 1
ATOM 874 O O . GLN B 1 31 ? -3.454 -1.156 14.146 1.00 65.29 376 GLN A O 1
ATOM 880 N N . LEU B 1 32 ? -4.869 -0.881 15.872 1.00 61.84 377 LEU A N 1
ATOM 881 C CA . LEU B 1 32 ? -5.171 0.500 15.506 1.00 66.82 377 LEU A CA 1
ATOM 882 C C . LEU B 1 32 ? -4.700 1.449 16.606 1.00 71.16 377 LEU A C 1
ATOM 883 O O . LEU B 1 32 ? -4.086 1.014 17.575 1.00 67.26 377 LEU A O 1
ATOM 888 N N . ALA B 1 33 ? -5.029 2.743 16.452 1.00 76.73 378 ALA A N 1
ATOM 889 C CA . ALA B 1 33 ? -4.881 3.753 17.492 1.00 80.85 378 ALA A CA 1
ATOM 890 C C . ALA B 1 33 ? -5.723 3.377 18.713 1.00 83.20 378 ALA A C 1
ATOM 891 O O . ALA B 1 33 ? -6.709 2.650 18.595 1.00 84.65 378 ALA A O 1
ATOM 893 N N . GLY B 1 34 ? -5.313 3.871 19.887 1.00 83.52 379 GLY A N 1
ATOM 894 C CA . GLY B 1 34 ? -5.954 3.529 21.145 1.00 88.16 379 GLY A CA 1
ATOM 895 C C . GLY B 1 34 ? -5.811 2.041 21.468 1.00 96.84 379 GLY A C 1
ATOM 896 O O . GLY B 1 34 ? -6.725 1.446 22.033 1.00 101.35 379 GLY A O 1
ATOM 897 N N . SER B 1 35 ? -4.677 1.446 21.071 1.00 90.36 380 SER A N 1
ATOM 898 C CA . SER B 1 35 ? -4.377 0.045 21.309 1.00 85.08 380 SER A CA 1
ATOM 899 C C . SER B 1 35 ? -5.618 -0.834 21.145 1.00 72.91 380 SER A C 1
ATOM 900 O O . SER B 1 35 ? -5.917 -1.621 22.038 1.00 70.56 380 SER A O 1
ATOM 903 N N . ARG B 1 36 ? -6.330 -0.689 20.017 1.00 63.65 381 ARG A N 1
ATOM 904 C CA . ARG B 1 36 ? -7.468 -1.537 19.678 1.00 60.90 381 ARG A CA 1
ATOM 905 C C . ARG B 1 36 ? -7.017 -2.585 18.657 1.00 55.93 381 ARG A C 1
ATOM 906 O O . ARG B 1 36 ? -6.444 -2.256 17.624 1.00 57.72 381 ARG A O 1
ATOM 914 N N . ILE B 1 37 ? -7.265 -3.862 18.953 1.00 47.14 382 ILE A N 1
ATOM 915 C CA . ILE B 1 37 ? -6.717 -4.930 18.128 1.00 41.43 382 ILE A CA 1
ATOM 916 C C . ILE B 1 37 ? -7.872 -5.678 17.465 1.00 41.24 382 ILE A C 1
ATOM 917 O O . ILE B 1 37 ? -8.832 -6.028 18.124 1.00 37.39 382 ILE A O 1
ATOM 922 N N . ILE B 1 38 ? -7.759 -5.938 16.161 1.00 39.41 383 ILE A N 1
ATOM 923 C CA . ILE B 1 38 ? -8.800 -6.611 15.391 1.00 40.69 383 ILE A CA 1
ATOM 924 C C . ILE B 1 38 ? -8.210 -7.945 14.944 1.00 38.59 383 ILE A C 1
ATOM 925 O O . ILE B 1 38 ? -7.005 -8.007 14.746 1.00 33.76 383 ILE A O 1
ATOM 930 N N . ALA B 1 39 ? -9.052 -8.972 14.768 1.00 35.47 384 ALA A N 1
ATOM 931 C CA . ALA B 1 39 ? -8.591 -10.289 14.377 1.00 34.85 384 ALA A CA 1
ATOM 932 C C . ALA B 1 39 ? -9.586 -10.946 13.410 1.00 34.34 384 ALA A C 1
ATOM 933 O O . ALA B 1 39 ? -10.790 -10.700 13.464 1.00 32.95 384 ALA A O 1
ATOM 935 N N . THR B 1 40 ? -9.048 -11.815 12.549 1.00 35.13 385 THR A N 1
ATOM 936 C CA . THR B 1 40 ? -9.869 -12.699 11.738 1.00 38.26 385 THR A CA 1
ATOM 937 C C . THR B 1 40 ? -9.368 -14.095 12.005 1.00 38.56 385 THR A C 1
ATOM 938 O O . THR B 1 40 ? -8.196 -14.267 12.327 1.00 40.00 385 THR A O 1
ATOM 942 N N . ALA B 1 41 ? -10.277 -15.065 11.891 1.00 35.02 386 ALA A N 1
ATOM 943 C CA . ALA B 1 41 ? -9.902 -16.456 11.974 1.00 36.27 386 ALA A CA 1
ATOM 944 C C . ALA B 1 41 ? -10.745 -17.265 10.992 1.00 40.76 386 ALA A C 1
ATOM 945 O O . ALA B 1 41 ? -11.944 -17.004 10.856 1.00 36.76 386 ALA A O 1
ATOM 947 N N . HIS B 1 42 ? -10.114 -18.234 10.311 1.00 38.12 387 HIS A N 1
ATOM 948 C CA . HIS B 1 42 ? -10.861 -19.274 9.616 1.00 37.79 387 HIS A CA 1
ATOM 949 C C . HIS B 1 42 ? -10.645 -20.568 10.391 1.00 39.28 387 HIS A C 1
ATOM 950 O O . HIS B 1 42 ? -9.499 -20.975 10.581 1.00 36.81 387 HIS A O 1
ATOM 957 N N . ILE B 1 43 ? -11.739 -21.239 10.785 1.00 39.72 388 ILE A N 1
ATOM 958 C CA . ILE B 1 43 ? -11.603 -22.454 11.590 1.00 44.55 388 ILE A CA 1
ATOM 959 C C . ILE B 1 43 ? -12.373 -23.619 10.964 1.00 45.33 388 ILE A C 1
ATOM 960 O O . ILE B 1 43 ? -13.459 -23.451 10.415 1.00 47.60 388 ILE A O 1
ATOM 965 N N . LYS B 1 44 ? -11.829 -24.829 11.088 1.00 48.01 389 LYS A N 1
ATOM 966 C CA . LYS B 1 44 ? -12.580 -26.004 10.694 1.00 45.79 389 LYS A CA 1
ATOM 967 C C . LYS B 1 44 ? -13.312 -26.524 11.927 1.00 47.21 389 LYS A C 1
ATOM 968 O O . LYS B 1 44 ? -12.677 -26.785 12.947 1.00 43.60 389 LYS A O 1
ATOM 974 N N . CYS B 1 45 ? -14.643 -26.641 11.824 1.00 45.78 390 CYS A N 1
ATOM 975 C CA A CYS B 1 45 ? -15.455 -27.183 12.900 1.00 50.39 390 CYS A CA 1
ATOM 976 C C . CYS B 1 45 ? -16.060 -28.515 12.489 1.00 55.16 390 CYS A C 1
ATOM 977 O O . CYS B 1 45 ? -16.214 -28.789 11.300 1.00 54.71 390 CYS A O 1
ATOM 980 N N . GLU B 1 46 ? -16.406 -29.321 13.496 1.00 59.79 391 GLU A N 1
ATOM 981 C CA . GLU B 1 46 ? -16.890 -30.667 13.268 1.00 69.20 391 GLU A CA 1
ATOM 982 C C . GLU B 1 46 ? -18.252 -30.605 12.563 1.00 74.00 391 GLU A C 1
ATOM 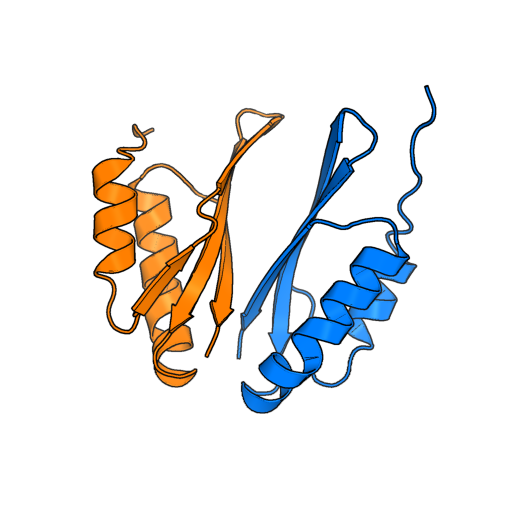983 O O . GLU B 1 46 ? -18.471 -31.338 11.592 1.00 78.50 391 GLU A O 1
ATOM 989 N N . ASP B 1 47 ? -19.149 -29.726 13.038 1.00 69.46 392 ASP A N 1
ATOM 990 C CA . ASP B 1 47 ? -20.486 -29.647 12.463 1.00 73.02 392 ASP A CA 1
ATOM 991 C C . ASP B 1 47 ? -21.158 -28.334 12.864 1.00 71.74 392 ASP A C 1
ATOM 992 O O . ASP B 1 47 ? -20.779 -27.703 13.848 1.00 71.84 392 ASP A O 1
ATOM 997 N N . PRO B 1 48 ? -22.195 -27.882 12.128 1.00 71.51 393 PRO A N 1
ATOM 998 C CA . PRO B 1 48 ? -22.786 -26.569 12.370 1.00 69.47 393 PRO A CA 1
ATOM 999 C C . PRO B 1 48 ? -23.494 -26.424 13.716 1.00 67.37 393 PRO A C 1
ATOM 1000 O O . PRO B 1 48 ? -23.772 -25.305 14.140 1.00 65.15 393 PRO A O 1
ATOM 1004 N N . THR B 1 49 ? -23.765 -27.555 14.381 1.00 71.29 394 THR A N 1
ATOM 1005 C CA . THR B 1 49 ? -24.400 -27.521 15.688 1.00 74.42 394 THR A CA 1
ATOM 1006 C C . THR B 1 49 ? -23.363 -27.107 16.728 1.00 70.77 394 THR A C 1
ATOM 1007 O O . THR B 1 49 ? -23.681 -26.347 17.637 1.00 76.25 394 THR A O 1
ATOM 1011 N N . SER B 1 50 ? -22.130 -27.612 16.590 1.00 68.70 395 SER A N 1
ATOM 1012 C CA . SER B 1 50 ? -21.029 -27.185 17.437 1.00 73.39 395 SER A CA 1
ATOM 1013 C C . SER B 1 50 ? -20.881 -25.674 17.325 1.00 73.03 395 SER A C 1
ATOM 1014 O O . SER B 1 50 ? -20.967 -24.961 18.324 1.00 72.73 395 SER A O 1
ATOM 1017 N N . TYR B 1 51 ? -20.651 -25.225 16.085 1.00 66.20 396 TYR A N 1
ATOM 1018 C CA . TYR B 1 51 ? -20.165 -23.888 15.801 1.00 69.61 396 TYR A CA 1
ATOM 1019 C C . TYR B 1 51 ? -21.057 -22.829 16.448 1.00 64.34 396 TYR A C 1
ATOM 1020 O O . TYR B 1 51 ? -20.574 -21.911 17.118 1.00 50.71 396 TYR A O 1
ATOM 1029 N N . MET B 1 52 ? -22.365 -22.957 16.232 1.00 61.57 397 MET A N 1
ATOM 1030 C CA . MET B 1 52 ? -23.254 -21.933 16.742 1.00 72.44 397 MET A CA 1
ATOM 1031 C C . MET B 1 52 ? -23.127 -21.877 18.264 1.00 72.48 397 MET A C 1
ATOM 1032 O O . MET B 1 52 ? -23.257 -20.810 18.865 1.0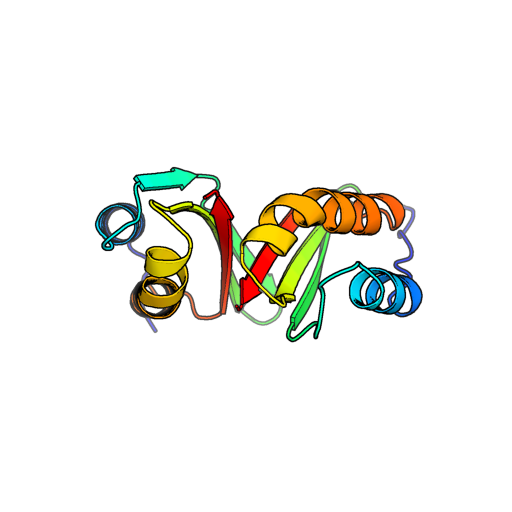0 68.34 397 MET A O 1
ATOM 1037 N N . GLU B 1 53 ? -22.846 -23.042 18.867 1.00 75.12 398 GLU A N 1
ATOM 1038 C CA . GLU B 1 53 ? -22.692 -23.157 20.309 1.00 74.26 398 GLU A CA 1
ATOM 1039 C C . GLU B 1 53 ? -21.374 -22.511 20.740 1.00 55.27 398 GLU A C 1
ATOM 1040 O O . GLU B 1 53 ? -21.372 -21.836 21.749 1.00 62.31 398 GLU A O 1
ATOM 1046 N N . VAL B 1 54 ? -20.285 -22.691 19.970 1.00 57.67 399 VAL A N 1
ATOM 1047 C CA . VAL B 1 54 ? -18.905 -22.446 20.410 1.00 48.37 399 VAL A CA 1
ATOM 1048 C C . VAL B 1 54 ? -18.352 -21.096 19.934 1.00 56.23 399 VAL A C 1
ATOM 1049 O O . VAL B 1 54 ? -17.189 -20.729 20.226 1.00 46.40 399 VAL A O 1
ATOM 1053 N N . ALA B 1 55 ? -19.144 -20.365 19.141 1.00 55.92 400 ALA A N 1
ATOM 1054 C CA . ALA B 1 55 ? -18.613 -19.121 18.603 1.00 54.95 400 ALA A CA 1
ATOM 1055 C C . ALA B 1 55 ? -18.383 -18.143 19.756 1.00 50.54 400 ALA A C 1
ATOM 1056 O O . ALA B 1 55 ? -17.487 -17.311 19.694 1.00 51.26 400 ALA A O 1
ATOM 1058 N N . LYS B 1 56 ? -19.231 -18.237 20.785 1.00 49.20 401 LYS A N 1
ATOM 1059 C CA . LYS B 1 56 ? -19.120 -17.382 21.950 1.00 50.90 401 LYS A CA 1
ATOM 1060 C C . LYS B 1 56 ? -17.815 -17.693 22.690 1.00 51.00 401 LYS A C 1
ATOM 1061 O O . LYS B 1 56 ? -17.145 -16.761 23.137 1.00 49.26 401 LYS A O 1
ATOM 1067 N N . THR B 1 57 ? -17.410 -18.973 22.748 1.00 45.94 402 THR A N 1
ATOM 1068 C CA . THR B 1 57 ? -16.210 -19.352 23.469 1.00 44.26 402 THR A CA 1
ATOM 1069 C C . THR B 1 57 ? -14.993 -18.726 22.783 1.00 46.19 402 THR A C 1
ATOM 1070 O O . THR B 1 57 ? -14.112 -18.177 23.446 1.00 43.06 402 THR A O 1
ATOM 1074 N N . ILE B 1 58 ? -14.932 -18.865 21.450 1.00 42.83 403 ILE A N 1
ATOM 1075 C CA . ILE B 1 58 ? -13.883 -18.245 20.649 1.00 40.88 403 ILE A CA 1
ATOM 1076 C C . ILE B 1 58 ? -13.840 -16.736 20.914 1.00 37.34 403 ILE A C 1
ATOM 1077 O O . ILE B 1 58 ? -12.762 -16.185 21.128 1.00 38.09 403 ILE A O 1
ATOM 1082 N N . LYS B 1 59 ? -14.993 -16.059 20.861 1.00 36.53 404 LYS A N 1
ATOM 1083 C CA . LYS B 1 59 ? -14.992 -14.628 21.128 1.00 41.35 404 LYS A CA 1
ATOM 1084 C C . LYS B 1 59 ? -14.470 -14.336 22.534 1.00 44.38 404 LYS A C 1
ATOM 1085 O O . LYS B 1 59 ? -13.685 -13.398 22.697 1.00 46.70 404 LYS A O 1
ATOM 1091 N N . ASP B 1 60 ? -14.836 -15.172 23.519 1.00 42.76 405 ASP A N 1
ATOM 1092 C CA . ASP B 1 60 ? -14.362 -15.003 24.886 1.00 43.13 405 ASP A CA 1
ATOM 1093 C C . ASP B 1 60 ? -12.842 -15.188 24.937 1.00 42.55 405 ASP A C 1
ATOM 1094 O O . ASP B 1 60 ? -12.171 -14.455 25.637 1.00 39.69 405 ASP A O 1
ATOM 1099 N N . VAL B 1 61 ? -12.306 -16.190 24.236 1.00 39.85 406 VAL A N 1
ATOM 1100 C CA . VAL B 1 61 ? -10.867 -16.429 24.261 1.00 39.12 406 VAL A CA 1
ATOM 1101 C C . VAL B 1 61 ? -10.104 -15.219 23.688 1.00 39.80 406 VAL A C 1
ATOM 1102 O O . VAL B 1 61 ? -9.113 -14.767 24.259 1.00 42.41 406 VAL A O 1
ATOM 1106 N N . PHE B 1 62 ? -10.577 -14.683 22.557 1.00 35.09 407 PHE A N 1
ATOM 1107 C CA . PHE B 1 62 ? -10.005 -13.483 21.960 1.00 35.72 407 PHE A CA 1
ATOM 1108 C C . PHE B 1 62 ? -10.019 -12.302 22.940 1.00 36.28 407 PHE A C 1
ATOM 1109 O O . PHE B 1 62 ? -9.012 -11.628 23.128 1.00 34.36 407 PHE A O 1
ATOM 1117 N N . HIS B 1 63 ? -11.187 -12.035 23.514 1.00 34.29 408 HIS A N 1
ATOM 1118 C CA . HIS B 1 63 ? -11.406 -11.020 24.522 1.00 42.58 408 HIS A CA 1
ATOM 1119 C C . HIS B 1 63 ? -10.434 -11.202 25.685 1.00 44.27 408 HIS A C 1
ATOM 1120 O O . HIS B 1 63 ? -10.003 -10.200 26.229 1.00 41.98 408 HIS A O 1
ATOM 1127 N N . ASN B 1 64 ? -10.112 -12.452 26.064 1.00 40.59 409 ASN A N 1
ATOM 1128 C CA . ASN B 1 64 ? -9.227 -12.697 27.198 1.00 42.64 409 ASN A CA 1
ATOM 1129 C C . ASN B 1 64 ? -7.788 -12.318 26.846 1.00 44.21 409 ASN A C 1
ATOM 1130 O O . ASN B 1 64 ? -6.955 -12.198 27.738 1.00 44.48 409 ASN A O 1
ATOM 1135 N N . HIS B 1 65 ? -7.484 -12.152 25.559 1.00 44.07 410 HIS A N 1
ATOM 1136 C CA . HIS B 1 65 ? -6.127 -11.837 25.139 1.00 40.89 410 HIS A CA 1
ATOM 1137 C C . HIS B 1 65 ? -6.072 -10.409 24.606 1.00 44.17 410 HIS A C 1
ATOM 1138 O O . HIS B 1 65 ? -5.148 -10.063 23.859 1.00 49.67 410 HIS A O 1
ATOM 1145 N N . GLY B 1 66 ? -7.075 -9.610 24.969 1.00 42.68 411 GLY A N 1
ATOM 1146 C CA . GLY B 1 66 ? -7.103 -8.186 24.688 1.00 44.35 411 GLY A CA 1
ATOM 1147 C C . GLY B 1 66 ? -7.516 -7.861 23.253 1.00 48.94 411 GLY A C 1
ATOM 1148 O O . GLY B 1 66 ? -7.237 -6.766 22.766 1.00 48.60 411 GLY A O 1
ATOM 1149 N N . ILE B 1 67 ? -8.223 -8.789 22.594 1.00 45.10 412 ILE A N 1
ATOM 1150 C CA . ILE B 1 67 ? -8.759 -8.525 21.268 1.00 42.77 412 ILE A CA 1
ATOM 1151 C C . ILE B 1 67 ? -10.285 -8.521 21.335 1.00 42.95 412 ILE A C 1
ATOM 1152 O O . ILE B 1 67 ? -10.889 -9.554 21.587 1.00 48.14 412 ILE A O 1
ATOM 1157 N N . HIS B 1 68 ? -10.900 -7.391 21.005 1.00 49.50 413 HIS A N 1
ATOM 1158 C CA . HIS B 1 68 ? -12.322 -7.211 21.284 1.00 54.75 413 HIS A CA 1
ATOM 1159 C C . HIS B 1 68 ? -13.197 -7.241 20.029 1.00 50.03 413 HIS A C 1
ATOM 1160 O O . HIS B 1 68 ? -14.418 -7.310 20.145 1.00 62.32 413 HIS A O 1
ATOM 1167 N N . ALA B 1 69 ? -12.589 -7.142 18.843 1.00 46.95 414 ALA A N 1
ATOM 1168 C CA . ALA B 1 69 ? -13.306 -7.209 17.583 1.00 43.56 414 ALA A CA 1
ATOM 1169 C C . ALA B 1 69 ? -12.762 -8.377 16.763 1.00 42.97 414 ALA A C 1
ATOM 1170 O O . ALA B 1 69 ? -11.570 -8.429 16.462 1.00 42.40 414 ALA A O 1
ATOM 1172 N N . THR B 1 70 ? -13.647 -9.325 16.431 1.00 39.53 415 THR A N 1
ATOM 1173 C CA . THR B 1 70 ? -13.266 -10.529 15.717 1.00 38.77 415 THR A CA 1
ATOM 1174 C C . THR B 1 70 ? -14.295 -10.830 14.624 1.00 38.60 415 THR A C 1
ATOM 1175 O O . THR B 1 70 ? -15.468 -10.455 14.715 1.00 37.46 415 THR A O 1
ATOM 1179 N N . THR B 1 71 ? -13.833 -11.545 13.593 1.00 39.03 416 THR A N 1
ATOM 1180 C CA . THR B 1 71 ? -14.699 -12.136 12.584 1.00 34.83 416 THR A CA 1
ATOM 1181 C C . THR B 1 71 ? -14.234 -13.580 12.454 1.00 36.45 416 THR A C 1
ATOM 1182 O O . THR B 1 71 ? -13.053 -13.807 12.189 1.00 33.49 416 THR A O 1
ATOM 1186 N N . ILE B 1 72 ? -15.144 -14.533 12.697 1.00 36.50 417 ILE A N 1
ATOM 1187 C CA . ILE B 1 72 ? -14.760 -15.938 12.731 1.00 37.57 417 ILE A CA 1
ATOM 1188 C C . ILE B 1 72 ? -15.441 -16.618 11.556 1.00 38.45 417 ILE A C 1
ATOM 1189 O O . ILE B 1 72 ? -16.674 -16.602 11.472 1.00 41.21 417 ILE A O 1
ATOM 1194 N N . GLN B 1 73 ? -14.657 -17.188 10.643 1.00 31.58 418 GLN A N 1
ATOM 1195 C CA . GLN B 1 73 ? -15.278 -17.866 9.511 1.00 36.83 418 GLN A CA 1
ATOM 1196 C C . GLN B 1 73 ? -15.124 -19.373 9.710 1.00 38.44 418 GLN A C 1
ATOM 1197 O O . GLN B 1 73 ? -14.015 -19.891 9.659 1.00 37.42 418 GLN A O 1
ATOM 1203 N N . PRO B 1 74 ? -16.231 -20.125 9.909 1.00 38.67 419 PRO A N 1
ATOM 1204 C CA . PRO B 1 74 ? -16.144 -21.568 10.049 1.00 42.23 419 PRO A CA 1
ATOM 1205 C C . PRO B 1 74 ? -16.151 -22.307 8.720 1.00 45.73 419 PRO A C 1
ATOM 1206 O O . PRO B 1 74 ? -16.778 -21.867 7.761 1.00 45.52 419 PRO A O 1
ATOM 1210 N N . GLU B 1 75 ? -15.470 -23.458 8.697 1.00 49.51 420 GLU A N 1
ATOM 1211 C CA . GLU B 1 75 ? -15.614 -24.410 7.609 1.00 52.98 420 GLU A CA 1
ATOM 1212 C C . GLU B 1 75 ? -16.128 -25.721 8.192 1.00 55.08 420 GLU A C 1
ATOM 1213 O O . GLU B 1 75 ? -15.556 -26.214 9.155 1.00 54.39 420 GLU A O 1
ATOM 1219 N N . PHE B 1 76 ? -17.193 -26.271 7.604 1.00 55.86 421 PHE A N 1
ATOM 1220 C CA . PHE B 1 76 ? -17.775 -27.508 8.091 1.00 62.37 421 PHE A CA 1
ATOM 1221 C C . PHE B 1 76 ? -17.479 -28.651 7.113 1.00 68.51 421 PHE A C 1
ATOM 1222 O O . PHE B 1 76 ? -17.877 -28.528 5.941 1.00 73.31 421 PHE A O 1
#